Protein AF-A0A2P4UH08-F1 (afdb_monomer_lite)

Structure (mmCIF, N/CA/C/O backbone):
data_AF-A0A2P4UH08-F1
#
_entry.id   AF-A0A2P4UH08-F1
#
loop_
_atom_site.group_PDB
_atom_site.id
_atom_site.type_symbol
_atom_site.label_atom_id
_atom_site.label_alt_id
_atom_site.label_comp_id
_atom_site.label_asym_id
_atom_site.label_entity_id
_atom_site.label_seq_id
_atom_site.pdbx_PDB_ins_code
_atom_site.Cartn_x
_atom_site.Cartn_y
_atom_site.Cartn_z
_atom_site.occupancy
_atom_site.B_iso_or_equiv
_atom_site.auth_seq_id
_atom_site.auth_comp_id
_atom_site.auth_asym_id
_atom_site.auth_atom_id
_atom_site.pdbx_PDB_model_num
ATOM 1 N N . MET A 1 1 ? -13.264 9.484 7.307 1.00 63.06 1 MET A N 1
ATOM 2 C CA . MET A 1 1 ? -13.044 8.089 6.878 1.00 63.06 1 MET A CA 1
ATOM 3 C C . MET A 1 1 ? -13.968 7.886 5.705 1.00 63.06 1 MET A C 1
ATOM 5 O O . MET A 1 1 ? -15.177 7.893 5.893 1.00 63.06 1 MET A O 1
ATOM 9 N N . ASP A 1 2 ? -13.394 7.800 4.514 1.00 73.25 2 ASP A N 1
ATOM 10 C CA . ASP A 1 2 ? -14.102 7.787 3.237 1.00 73.25 2 ASP A CA 1
ATOM 11 C C . ASP A 1 2 ? -13.989 6.378 2.656 1.00 73.25 2 ASP A C 1
ATOM 13 O O . ASP A 1 2 ? -13.183 6.103 1.767 1.00 73.25 2 ASP A O 1
ATOM 17 N N . LEU A 1 3 ? -14.763 5.456 3.237 1.00 74.00 3 LEU A N 1
ATOM 18 C CA . LEU A 1 3 ? -14.737 4.029 2.891 1.00 74.00 3 LEU A CA 1
ATOM 19 C C . LEU A 1 3 ? -15.170 3.768 1.442 1.00 74.00 3 LEU A C 1
ATOM 21 O O . LEU A 1 3 ? -14.707 2.809 0.840 1.00 74.00 3 LEU A O 1
ATOM 25 N N . ASP A 1 4 ? -15.968 4.662 0.858 1.00 78.44 4 ASP A N 1
ATOM 26 C CA . ASP A 1 4 ? -16.377 4.625 -0.552 1.00 78.44 4 ASP A CA 1
ATOM 27 C C . ASP A 1 4 ? -15.184 4.715 -1.527 1.00 78.44 4 ASP A C 1
ATOM 29 O O . ASP A 1 4 ? -15.204 4.157 -2.620 1.00 78.44 4 ASP A O 1
ATOM 33 N N . ARG A 1 5 ? -14.078 5.349 -1.108 1.00 75.62 5 ARG A N 1
ATOM 34 C CA . ARG A 1 5 ? -12.850 5.472 -1.916 1.00 75.62 5 ARG A CA 1
ATOM 35 C C . ARG A 1 5 ? -11.867 4.319 -1.70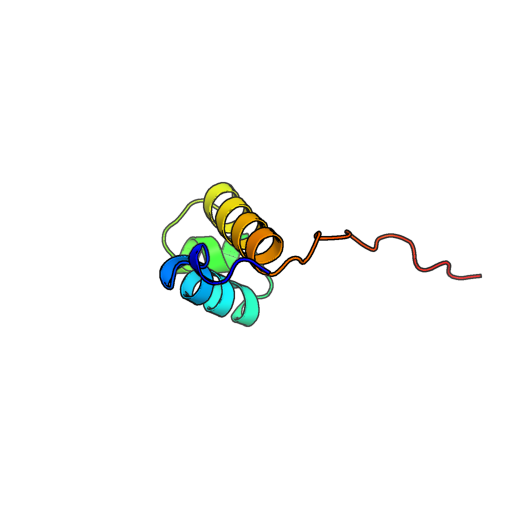9 1.00 75.62 5 ARG A C 1
ATOM 37 O O . ARG A 1 5 ? -10.821 4.286 -2.366 1.00 75.62 5 ARG A O 1
ATOM 44 N N . VAL A 1 6 ? -12.165 3.387 -0.802 1.00 83.31 6 VAL A N 1
ATOM 45 C CA . VAL A 1 6 ? -11.325 2.214 -0.547 1.00 83.31 6 VAL A CA 1
ATOM 46 C C . VAL A 1 6 ? -11.603 1.158 -1.615 1.00 83.31 6 VAL A C 1
ATOM 48 O O . VAL A 1 6 ? -12.631 0.493 -1.608 1.00 83.31 6 VAL A O 1
ATOM 51 N N . SER A 1 7 ? -10.654 0.981 -2.532 1.00 85.75 7 SER A N 1
ATOM 52 C CA . SER A 1 7 ? -10.718 -0.093 -3.527 1.00 85.75 7 SER A CA 1
ATOM 53 C C . SER A 1 7 ? -10.307 -1.438 -2.921 1.00 85.75 7 SER A C 1
ATOM 55 O O . SER A 1 7 ? -9.313 -1.521 -2.193 1.00 85.75 7 SER A O 1
ATOM 57 N N . THR A 1 8 ? -11.012 -2.513 -3.286 1.00 88.88 8 THR A N 1
ATOM 58 C CA . THR A 1 8 ? -10.658 -3.899 -2.934 1.00 88.88 8 THR A CA 1
ATOM 59 C C . THR A 1 8 ? -9.241 -4.263 -3.386 1.00 88.88 8 THR A C 1
ATOM 61 O O . THR A 1 8 ? -8.523 -4.945 -2.663 1.00 88.88 8 THR A O 1
ATOM 64 N N . ASP A 1 9 ? -8.797 -3.747 -4.533 1.00 90.88 9 ASP A N 1
ATOM 65 C CA . ASP A 1 9 ? -7.425 -3.925 -5.026 1.00 90.88 9 ASP A CA 1
ATOM 66 C C . ASP A 1 9 ? -6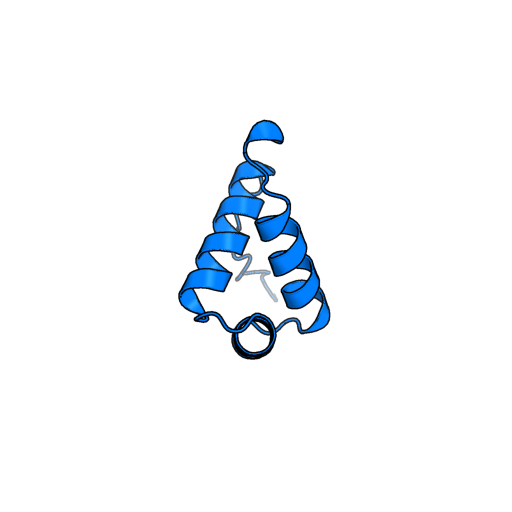.386 -3.256 -4.104 1.00 90.88 9 ASP A C 1
ATOM 68 O O . ASP A 1 9 ? -5.316 -3.813 -3.865 1.00 90.88 9 ASP A O 1
ATOM 72 N N . ALA A 1 10 ? -6.707 -2.096 -3.521 1.00 90.00 10 ALA A N 1
ATOM 73 C CA . ALA A 1 10 ? -5.816 -1.429 -2.574 1.00 90.00 10 ALA A CA 1
ATOM 74 C C . ALA A 1 10 ? -5.716 -2.205 -1.251 1.00 90.00 10 ALA A C 1
ATOM 76 O O . ALA A 1 10 ? -4.628 -2.304 -0.683 1.00 90.00 10 ALA A O 1
ATOM 77 N N . LEU A 1 11 ? -6.828 -2.786 -0.787 1.00 92.88 11 LEU A N 1
ATOM 78 C CA . LEU A 1 11 ? -6.852 -3.672 0.380 1.00 92.88 11 LEU A CA 1
ATOM 79 C C . LEU A 1 11 ? -6.063 -4.965 0.133 1.00 92.88 11 LEU A C 1
ATOM 81 O O . LEU A 1 11 ? -5.263 -5.351 0.982 1.00 92.88 11 LEU A O 1
ATOM 85 N N . ALA A 1 12 ? -6.227 -5.595 -1.032 1.00 93.62 12 ALA A N 1
ATOM 86 C CA . ALA A 1 12 ? -5.476 -6.793 -1.404 1.00 93.62 12 ALA A CA 1
ATOM 87 C C . ALA A 1 12 ? -3.967 -6.508 -1.505 1.00 93.62 12 ALA A C 1
ATOM 89 O O . ALA A 1 12 ? -3.154 -7.237 -0.939 1.00 93.62 12 ALA A O 1
ATOM 90 N N . ALA A 1 13 ? -3.584 -5.397 -2.141 1.00 93.62 13 ALA A N 1
ATOM 91 C CA . ALA A 1 13 ? -2.188 -4.973 -2.213 1.00 93.62 13 ALA A CA 1
ATOM 92 C C . ALA A 1 13 ? -1.592 -4.681 -0.822 1.00 93.62 13 ALA A C 1
ATOM 94 O O . ALA A 1 13 ? -0.422 -4.973 -0.567 1.00 93.62 13 ALA A O 1
ATOM 95 N N . PHE A 1 14 ? -2.393 -4.123 0.091 1.00 95.25 14 PHE A N 1
ATOM 96 C CA . PHE A 1 14 ? -1.984 -3.908 1.476 1.00 95.25 14 PHE A CA 1
ATOM 97 C C . PHE A 1 14 ? -1.826 -5.217 2.257 1.00 95.25 14 PHE A C 1
ATOM 99 O O . PHE A 1 14 ? -0.873 -5.322 3.022 1.00 95.25 14 PHE A O 1
ATOM 106 N N . ALA A 1 15 ? -2.697 -6.209 2.054 1.00 95.75 15 ALA A N 1
ATOM 107 C CA . ALA A 1 15 ? -2.574 -7.518 2.697 1.00 95.75 15 ALA A CA 1
ATOM 108 C C . ALA A 1 15 ? -1.235 -8.188 2.345 1.00 95.75 15 ALA A C 1
ATOM 110 O O . ALA A 1 15 ? -0.477 -8.544 3.245 1.00 95.75 15 ALA A O 1
ATOM 111 N N . VAL A 1 16 ? -0.874 -8.213 1.058 1.00 96.25 16 VAL A N 1
ATOM 112 C CA . VAL A 1 16 ? 0.430 -8.732 0.609 1.00 96.25 16 VAL A CA 1
ATOM 113 C C . VAL A 1 16 ? 1.584 -7.915 1.206 1.00 96.25 16 VAL A C 1
ATOM 115 O O . VAL A 1 16 ? 2.556 -8.466 1.720 1.00 96.25 16 VAL A O 1
ATOM 118 N N . PHE A 1 17 ? 1.484 -6.580 1.229 1.00 95.75 17 PHE A N 1
ATOM 119 C CA . PHE A 1 17 ? 2.480 -5.752 1.920 1.00 95.75 17 PHE A CA 1
ATOM 120 C C . PHE A 1 17 ? 2.616 -6.094 3.413 1.00 95.75 17 PHE A C 1
ATOM 122 O O . PHE A 1 17 ? 3.741 -6.152 3.915 1.00 95.75 17 PHE A O 1
ATOM 129 N N . ALA A 1 18 ? 1.507 -6.318 4.117 1.00 95.19 18 ALA A N 1
ATOM 130 C CA . ALA A 1 18 ? 1.494 -6.624 5.543 1.00 95.19 18 ALA A CA 1
ATOM 131 C C . ALA A 1 18 ? 2.148 -7.980 5.855 1.00 95.19 18 ALA A C 1
ATOM 133 O O . ALA A 1 18 ? 2.832 -8.093 6.874 1.00 95.19 18 ALA A O 1
ATOM 134 N N . GLU A 1 19 ? 2.009 -8.966 4.967 1.00 95.75 19 GLU A N 1
ATOM 135 C CA . GLU A 1 19 ? 2.677 -10.270 5.075 1.00 95.75 19 GLU A CA 1
ATOM 136 C C . GLU A 1 19 ? 4.199 -10.144 4.928 1.00 95.75 19 GLU A C 1
ATOM 138 O O . GLU A 1 19 ? 4.961 -10.642 5.763 1.00 95.75 19 GLU A O 1
ATOM 143 N N . HIS A 1 20 ? 4.664 -9.407 3.915 1.00 93.50 20 HIS A N 1
ATOM 144 C CA . HIS A 1 20 ? 6.100 -9.249 3.652 1.00 93.50 20 HIS A CA 1
ATOM 145 C C . HIS A 1 20 ? 6.794 -8.234 4.562 1.00 93.50 20 HIS A C 1
ATOM 147 O O . HIS A 1 20 ? 8.004 -8.329 4.785 1.00 93.50 20 HIS A O 1
ATOM 153 N N . ARG A 1 21 ? 6.070 -7.208 5.028 1.00 93.94 21 ARG A N 1
ATOM 154 C CA . ARG A 1 21 ? 6.601 -6.003 5.706 1.00 93.94 21 ARG A CA 1
ATOM 155 C C . ARG A 1 21 ? 7.749 -5.321 4.946 1.00 93.94 21 ARG A C 1
ATOM 157 O O . ARG A 1 21 ? 8.571 -4.615 5.527 1.00 93.94 21 ARG A O 1
ATOM 164 N N . ASN A 1 22 ? 7.814 -5.529 3.633 1.00 93.56 22 ASN A N 1
ATOM 165 C CA . ASN A 1 22 ? 8.850 -5.009 2.753 1.00 93.56 22 ASN A CA 1
ATOM 166 C C . ASN A 1 22 ? 8.226 -4.632 1.407 1.00 93.56 22 ASN A C 1
ATOM 168 O O . ASN A 1 22 ? 7.722 -5.488 0.681 1.00 93.56 22 ASN A O 1
ATOM 172 N N . PHE A 1 23 ? 8.290 -3.344 1.066 1.00 91.25 23 PHE A N 1
ATOM 173 C CA . PHE A 1 23 ? 7.693 -2.812 -0.158 1.00 91.25 23 PHE A CA 1
ATOM 174 C C . PHE A 1 23 ? 8.268 -3.427 -1.437 1.00 91.25 23 PHE A C 1
ATOM 176 O O . PHE A 1 23 ? 7.528 -3.616 -2.395 1.00 91.25 23 PHE A O 1
ATOM 183 N N . THR A 1 24 ? 9.558 -3.755 -1.468 1.00 95.56 24 THR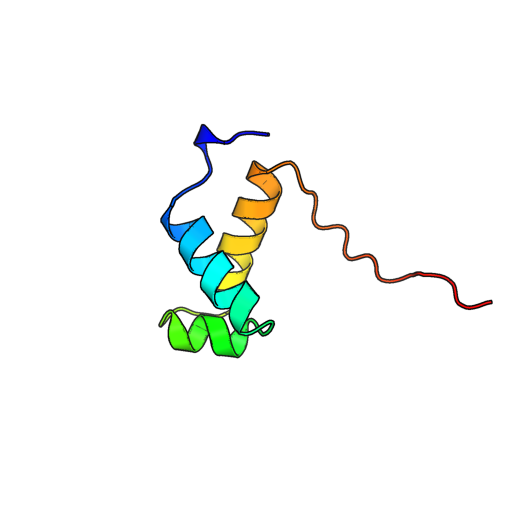 A N 1
ATOM 184 C CA . THR A 1 24 ? 10.192 -4.357 -2.646 1.00 95.56 24 THR A CA 1
ATOM 185 C C . THR A 1 24 ? 9.714 -5.790 -2.853 1.00 95.56 24 THR A C 1
ATOM 187 O O . THR A 1 24 ? 9.376 -6.158 -3.974 1.00 95.56 24 THR A O 1
ATOM 190 N N . ARG A 1 25 ? 9.632 -6.592 -1.780 1.00 95.19 25 ARG A N 1
ATOM 191 C CA . ARG A 1 25 ? 9.147 -7.981 -1.876 1.00 95.19 25 ARG A CA 1
ATOM 192 C C . ARG A 1 25 ? 7.668 -8.067 -2.220 1.00 95.19 25 ARG A C 1
ATOM 194 O O . ARG A 1 25 ? 7.309 -8.795 -3.135 1.00 95.19 25 ARG A O 1
ATOM 201 N N . ALA A 1 26 ? 6.841 -7.259 -1.568 1.00 96.75 26 ALA A N 1
ATOM 202 C CA . ALA A 1 26 ? 5.416 -7.210 -1.867 1.00 96.75 26 ALA A CA 1
ATOM 203 C C . ALA A 1 26 ? 5.136 -6.707 -3.293 1.00 96.75 26 ALA A C 1
ATOM 205 O O . ALA A 1 26 ? 4.265 -7.234 -3.974 1.00 96.75 26 ALA A O 1
ATOM 206 N N . ALA A 1 27 ? 5.890 -5.714 -3.778 1.00 96.50 27 ALA A N 1
ATOM 207 C CA . ALA A 1 27 ? 5.736 -5.225 -5.146 1.00 96.50 27 ALA A CA 1
ATOM 208 C C . ALA A 1 27 ? 6.138 -6.283 -6.186 1.00 96.50 27 ALA A C 1
ATOM 210 O O . ALA A 1 27 ? 5.449 -6.427 -7.193 1.00 96.50 27 ALA A O 1
ATOM 211 N N . ALA A 1 28 ? 7.203 -7.049 -5.917 1.00 96.75 28 ALA A N 1
ATOM 212 C CA . ALA A 1 28 ? 7.613 -8.164 -6.766 1.00 96.75 28 ALA A CA 1
ATOM 213 C C . ALA A 1 28 ? 6.538 -9.261 -6.833 1.00 96.75 28 ALA A C 1
ATOM 215 O O . ALA A 1 28 ? 6.223 -9.726 -7.924 1.00 96.75 28 ALA A O 1
ATOM 216 N N . GLU A 1 29 ? 5.931 -9.625 -5.700 1.00 96.44 29 GLU A N 1
ATOM 217 C CA . GLU A 1 29 ? 4.847 -10.617 -5.662 1.00 96.44 29 GLU A CA 1
ATOM 218 C C . GLU A 1 29 ? 3.591 -10.140 -6.401 1.00 96.44 29 GLU A C 1
ATOM 220 O O . GLU A 1 29 ? 3.001 -10.876 -7.188 1.00 96.44 29 GLU A O 1
ATOM 225 N N . LEU A 1 30 ? 3.235 -8.867 -6.230 1.00 94.94 30 LEU A N 1
ATOM 226 C CA . LEU A 1 30 ? 2.115 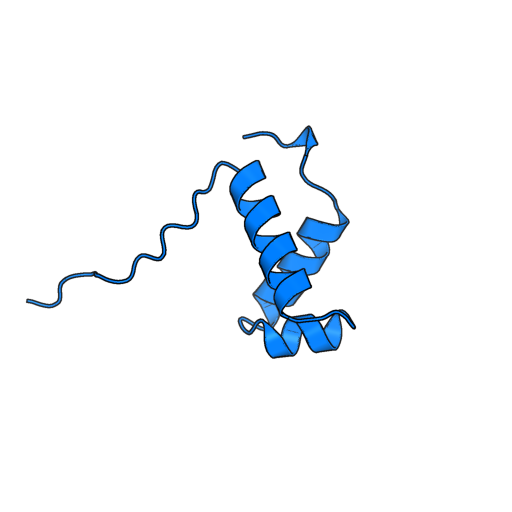-8.235 -6.928 1.00 94.94 30 LEU A CA 1
ATOM 227 C C . LEU A 1 30 ? 2.416 -7.913 -8.401 1.00 94.94 30 LEU A C 1
ATOM 229 O O . LEU A 1 30 ? 1.545 -7.384 -9.090 1.00 94.94 30 LEU A O 1
ATOM 233 N N . SER A 1 31 ? 3.630 -8.193 -8.891 1.00 96.69 31 SER A N 1
ATOM 234 C CA . SER A 1 31 ? 4.079 -7.856 -10.250 1.00 96.69 31 SER A CA 1
ATOM 235 C C . SER A 1 31 ? 3.886 -6.371 -10.611 1.00 96.69 31 SER A C 1
ATOM 237 O O . SER A 1 31 ? 3.546 -6.024 -11.742 1.00 96.69 31 SER A O 1
ATOM 239 N N . ILE A 1 32 ? 4.110 -5.471 -9.649 1.00 96.25 32 ILE A N 1
ATOM 240 C CA . ILE A 1 32 ? 4.038 -4.013 -9.833 1.00 96.25 32 ILE A CA 1
ATOM 241 C C . ILE A 1 32 ? 5.336 -3.336 -9.397 1.00 96.25 32 ILE A C 1
ATOM 243 O O . ILE A 1 32 ? 6.186 -3.912 -8.726 1.00 96.25 32 ILE A O 1
ATOM 247 N N . SER A 1 33 ? 5.491 -2.060 -9.749 1.00 97.38 33 SER A N 1
ATOM 248 C CA . SER A 1 33 ? 6.618 -1.269 -9.256 1.00 97.38 33 SER A CA 1
ATOM 249 C C . SER A 1 33 ? 6.438 -0.887 -7.780 1.00 97.38 33 SER A C 1
ATOM 251 O O . SER A 1 33 ? 5.331 -0.594 -7.318 1.00 97.38 33 SER A O 1
ATOM 253 N N . GLN A 1 34 ? 7.548 -0.818 -7.040 1.00 95.94 34 GLN A N 1
ATOM 254 C CA . GLN A 1 34 ? 7.554 -0.389 -5.638 1.00 95.94 34 GLN A CA 1
ATOM 255 C C . GLN A 1 34 ? 6.911 1.001 -5.412 1.00 95.94 34 GLN A C 1
ATOM 257 O O . GLN A 1 34 ? 6.106 1.121 -4.483 1.00 95.94 34 GLN A O 1
ATOM 262 N N . PRO A 1 35 ? 7.146 2.027 -6.257 1.00 96.31 35 PRO A N 1
ATOM 263 C CA . PRO A 1 35 ? 6.456 3.313 -6.141 1.00 96.31 35 PRO A CA 1
ATOM 264 C C . PRO A 1 35 ? 4.936 3.205 -6.315 1.00 96.31 35 PRO A C 1
ATOM 266 O O . PRO A 1 35 ? 4.186 3.911 -5.641 1.00 96.31 35 PRO A O 1
ATOM 269 N N . SER A 1 36 ? 4.466 2.297 -7.180 1.00 94.69 36 SER A N 1
ATOM 270 C CA . SER A 1 36 ? 3.029 2.064 -7.375 1.00 94.69 36 SER A CA 1
ATOM 271 C C . SER A 1 36 ? 2.394 1.437 -6.140 1.00 94.69 36 SER A C 1
ATOM 273 O O . SER A 1 36 ? 1.333 1.891 -5.708 1.00 94.69 36 SER A O 1
ATOM 275 N N . LEU A 1 37 ? 3.063 0.450 -5.531 1.00 94.94 37 LEU A N 1
ATOM 276 C CA . LEU A 1 37 ? 2.603 -0.142 -4.275 1.00 94.94 37 LEU A CA 1
ATOM 277 C C . LEU A 1 37 ? 2.566 0.901 -3.151 1.00 94.94 37 LEU A C 1
ATOM 279 O O . LEU A 1 37 ? 1.555 1.032 -2.465 1.00 94.94 37 LEU A O 1
ATOM 283 N N . HIS A 1 38 ? 3.630 1.693 -3.004 1.00 94.25 38 HIS A N 1
ATOM 284 C CA . HIS A 1 38 ? 3.689 2.759 -2.006 1.00 94.25 38 HIS A CA 1
ATOM 285 C C . HIS A 1 38 ? 2.548 3.774 -2.181 1.00 94.25 38 HIS A C 1
ATOM 287 O O . HIS A 1 38 ? 1.859 4.107 -1.217 1.00 94.25 38 HIS A O 1
ATOM 293 N N . ALA A 1 39 ? 2.282 4.219 -3.413 1.00 94.00 39 ALA A N 1
ATOM 294 C CA . ALA A 1 39 ? 1.179 5.133 -3.698 1.00 94.00 39 ALA A CA 1
ATOM 295 C C . ALA A 1 39 ? -0.201 4.515 -3.404 1.00 94.00 39 ALA A C 1
ATOM 297 O O . ALA A 1 39 ? -1.081 5.216 -2.899 1.00 94.00 39 ALA A O 1
ATOM 298 N N . LYS A 1 40 ? -0.407 3.220 -3.693 1.00 93.06 40 LYS A N 1
ATOM 299 C CA . LYS A 1 40 ? -1.650 2.507 -3.343 1.00 93.06 40 LYS A CA 1
ATOM 300 C C . LYS A 1 40 ? -1.862 2.470 -1.828 1.00 93.06 40 LYS A C 1
ATOM 302 O O . LYS A 1 40 ? -2.926 2.876 -1.363 1.00 93.06 40 LYS A O 1
ATOM 307 N N . VAL A 1 41 ? -0.845 2.071 -1.062 1.00 92.31 41 VAL A N 1
ATOM 308 C CA . VAL A 1 41 ? -0.919 1.999 0.408 1.00 92.31 41 VAL A CA 1
ATOM 309 C C . VAL A 1 41 ? -1.125 3.387 1.027 1.00 92.31 41 VAL A C 1
ATOM 311 O O . VAL A 1 41 ? -1.955 3.544 1.920 1.00 92.31 41 VAL A O 1
ATOM 314 N N . ALA A 1 42 ? -0.452 4.421 0.514 1.00 91.00 42 ALA A N 1
ATOM 315 C CA . ALA A 1 42 ? -0.629 5.795 0.988 1.00 91.00 42 ALA A CA 1
ATOM 316 C C . ALA A 1 42 ? -2.056 6.324 0.747 1.00 91.00 42 ALA A C 1
ATOM 318 O O . ALA A 1 42 ? -2.643 6.957 1.626 1.00 91.00 42 ALA A O 1
ATOM 319 N N . ARG A 1 43 ? -2.645 6.038 -0.423 1.00 90.38 43 ARG A N 1
ATOM 320 C CA . ARG A 1 43 ? -4.042 6.401 -0.727 1.00 90.38 43 ARG A CA 1
ATOM 321 C C . ARG A 1 43 ? -5.039 5.632 0.137 1.00 90.38 43 ARG A C 1
ATOM 323 O O . ARG A 1 43 ? -6.032 6.219 0.569 1.00 90.38 43 ARG A O 1
ATOM 330 N N . LEU A 1 44 ? -4.771 4.353 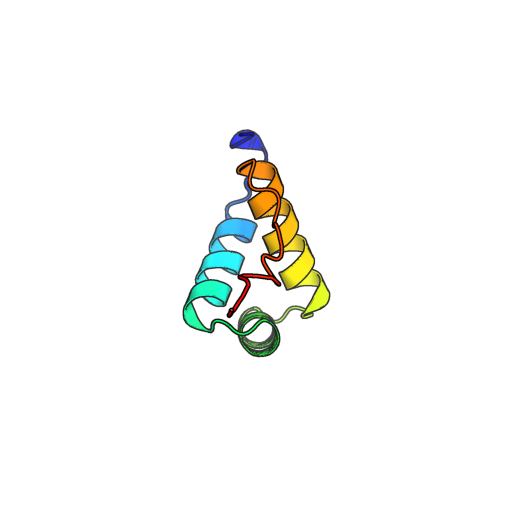0.407 1.00 91.31 44 LEU A N 1
ATOM 331 C CA . LEU A 1 44 ? -5.573 3.545 1.325 1.00 91.31 44 LEU A CA 1
ATOM 332 C C . LEU A 1 44 ? -5.562 4.159 2.730 1.00 91.31 44 LEU A C 1
ATOM 334 O O . LEU A 1 44 ? -6.626 4.427 3.281 1.00 91.31 44 LEU A O 1
ATOM 338 N N . ALA A 1 45 ? -4.380 4.463 3.271 1.00 89.38 45 ALA A N 1
ATOM 339 C CA . ALA A 1 45 ? -4.239 5.108 4.575 1.00 89.38 45 ALA A CA 1
ATOM 340 C C . ALA A 1 45 ? -4.997 6.446 4.634 1.00 89.38 45 ALA A C 1
ATOM 342 O O . ALA A 1 45 ? -5.785 6.667 5.554 1.00 89.38 45 ALA A O 1
ATOM 343 N N . ALA A 1 46 ? -4.849 7.291 3.609 1.00 89.19 46 ALA A N 1
ATOM 344 C CA . ALA A 1 46 ? -5.573 8.556 3.517 1.00 89.19 46 ALA A CA 1
ATOM 345 C C . ALA A 1 46 ? -7.103 8.369 3.516 1.00 89.19 46 ALA A C 1
ATOM 347 O O . ALA A 1 46 ? -7.804 9.094 4.218 1.00 89.19 46 ALA A O 1
ATOM 348 N N . SER A 1 47 ? -7.618 7.370 2.790 1.00 88.50 47 SER A N 1
ATOM 349 C CA . SER A 1 47 ? -9.060 7.057 2.735 1.00 88.50 47 SER A CA 1
ATOM 350 C C . SER A 1 47 ? -9.584 6.546 4.082 1.00 88.50 47 SER A C 1
ATOM 352 O O . SER A 1 47 ? -10.684 6.895 4.515 1.00 88.50 47 SER A O 1
ATOM 354 N N . LEU A 1 48 ? -8.750 5.811 4.820 1.00 88.88 48 LEU A N 1
ATOM 355 C CA . LEU A 1 48 ? -9.008 5.404 6.203 1.00 88.88 48 LEU A CA 1
ATOM 356 C C . LEU A 1 48 ? -8.839 6.557 7.212 1.00 88.88 48 LEU A C 1
ATOM 358 O O . LEU A 1 48 ? -8.956 6.344 8.414 1.00 88.88 48 LEU A O 1
ATOM 362 N N . GLY A 1 49 ? -8.571 7.789 6.769 1.00 83.81 49 GLY A N 1
ATOM 363 C CA . GLY A 1 49 ? -8.335 8.931 7.659 1.00 83.81 49 GLY A CA 1
ATOM 364 C C . GLY A 1 49 ? -7.029 8.833 8.457 1.00 83.81 49 GLY A C 1
ATOM 365 O O . GLY A 1 49 ? -6.790 9.645 9.351 1.00 83.81 49 GLY A O 1
ATOM 366 N N . LEU A 1 50 ? -6.168 7.869 8.128 1.00 81.38 50 LEU A N 1
ATOM 367 C CA . LEU A 1 50 ? -4.842 7.721 8.703 1.00 81.38 50 LEU A CA 1
ATOM 368 C C . LEU A 1 50 ? -3.890 8.620 7.913 1.00 81.38 50 LEU A C 1
ATOM 370 O O . LEU A 1 50 ? -3.450 8.292 6.811 1.00 81.38 50 LEU A O 1
ATOM 374 N N . ARG A 1 51 ? -3.524 9.770 8.486 1.00 63.75 51 ARG A N 1
ATOM 375 C CA . ARG A 1 51 ? -2.275 10.416 8.072 1.00 63.75 51 ARG A CA 1
ATOM 376 C C . ARG A 1 51 ? -1.149 9.482 8.497 1.00 63.75 51 ARG A C 1
ATOM 378 O O . ARG A 1 51 ? -0.983 9.261 9.694 1.00 63.75 51 ARG A O 1
ATOM 385 N N . CYS A 1 52 ? -0.386 8.944 7.544 1.00 54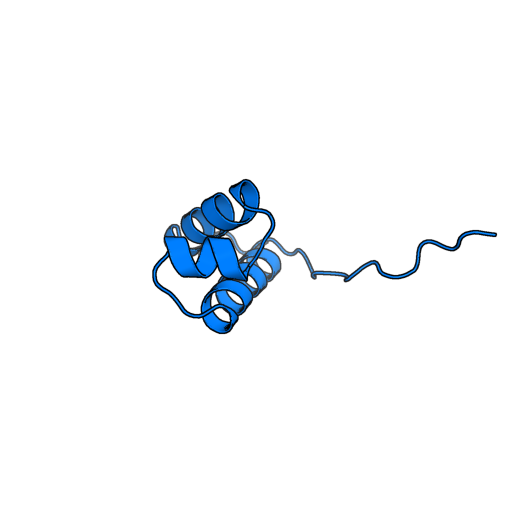.97 52 CYS A N 1
ATOM 386 C CA . CYS A 1 52 ? 0.890 8.292 7.829 1.00 54.97 52 CYS A CA 1
ATOM 387 C C . CYS A 1 52 ? 1.817 9.316 8.496 1.00 54.97 52 CYS A C 1
ATOM 389 O O . CYS A 1 52 ? 2.582 10.014 7.836 1.00 54.97 52 CYS A O 1
ATOM 391 N N . THR A 1 53 ? 1.725 9.444 9.815 1.00 47.59 53 THR A N 1
ATOM 392 C CA . THR A 1 53 ? 2.780 10.055 10.608 1.00 47.59 53 THR A CA 1
ATOM 393 C C . THR A 1 53 ? 3.899 9.020 10.594 1.00 47.59 53 THR A C 1
ATOM 395 O O . THR A 1 53 ? 3.797 7.937 11.168 1.00 47.59 53 THR A O 1
ATOM 398 N N . SER A 1 54 ? 4.943 9.299 9.816 1.00 45.88 54 SER A N 1
ATOM 399 C CA . SER A 1 54 ? 6.245 8.691 10.048 1.00 45.88 54 SER A CA 1
ATOM 400 C C . SER A 1 54 ? 6.671 9.139 11.445 1.00 45.88 54 SER A C 1
ATOM 402 O O . SER A 1 54 ? 7.286 10.191 11.605 1.00 45.88 54 SER A O 1
ATOM 404 N N . GLY A 1 55 ? 6.291 8.372 12.464 1.00 50.84 55 GLY A N 1
ATOM 405 C CA . GLY A 1 55 ? 6.753 8.532 13.835 1.00 50.84 55 GLY A CA 1
ATOM 406 C C . GLY A 1 55 ? 8.212 8.105 13.966 1.00 50.84 55 GLY A C 1
ATOM 407 O O . GLY A 1 55 ? 8.518 7.161 14.684 1.00 50.84 55 GLY A O 1
ATOM 408 N N . ALA A 1 56 ? 9.114 8.787 13.264 1.00 53.25 56 ALA A N 1
ATOM 409 C CA . ALA A 1 56 ? 10.511 8.854 13.654 1.00 53.25 56 ALA A CA 1
ATOM 410 C C . ALA A 1 56 ? 10.610 9.928 14.748 1.00 53.25 56 ALA A C 1
ATOM 412 O O . ALA A 1 56 ? 10.332 11.096 14.487 1.00 53.25 56 ALA A O 1
ATOM 413 N N . GLY A 1 57 ? 10.963 9.537 15.976 1.00 48.66 57 GLY A N 1
ATOM 414 C CA . GLY A 1 57 ? 11.243 10.495 17.056 1.00 48.66 57 GLY A CA 1
ATOM 415 C C . GLY A 1 57 ? 10.623 10.186 18.419 1.00 48.66 57 GLY A C 1
ATOM 416 O O . GLY A 1 57 ? 10.249 11.105 19.146 1.00 48.66 57 GLY A O 1
ATOM 417 N N . GLY A 1 58 ? 10.530 8.912 18.803 1.00 43.91 58 GLY A N 1
ATOM 418 C CA . GLY A 1 58 ? 10.436 8.551 20.216 1.00 43.91 58 GLY A CA 1
ATOM 419 C C . GLY A 1 58 ? 11.774 8.835 20.895 1.00 43.91 58 GLY A C 1
ATOM 420 O O . GLY A 1 58 ? 12.693 8.029 20.802 1.00 43.91 58 GLY A O 1
ATOM 421 N N . ARG A 1 59 ? 11.876 10.012 21.521 1.00 54.22 59 ARG A N 1
ATOM 422 C CA . ARG A 1 59 ? 12.934 10.424 22.453 1.00 54.22 59 ARG A CA 1
ATOM 423 C C . ARG A 1 59 ? 13.383 9.254 23.330 1.00 54.22 59 ARG A C 1
ATOM 425 O O . ARG A 1 59 ? 12.619 8.783 24.168 1.00 54.22 59 ARG A O 1
ATOM 432 N N . SER A 1 60 ? 14.634 8.842 23.163 1.00 50.91 60 SER A N 1
ATOM 433 C CA . SER A 1 60 ? 15.347 8.059 24.162 1.00 50.91 60 SER A CA 1
ATOM 434 C C . SER A 1 60 ? 16.292 9.006 24.899 1.00 50.91 60 SER A C 1
ATOM 436 O O . SER A 1 60 ? 17.360 9.310 24.379 1.00 50.91 60 SER A O 1
ATOM 438 N N . ARG A 1 61 ? 15.844 9.399 26.100 1.00 48.91 61 ARG A N 1
ATOM 439 C CA . ARG A 1 61 ? 16.529 10.145 27.174 1.00 48.91 61 ARG A CA 1
ATOM 440 C C . ARG A 1 61 ? 16.805 11.630 26.954 1.00 48.91 61 ARG A C 1
ATOM 442 O O . ARG A 1 61 ? 17.358 12.010 25.906 1.00 48.91 61 ARG A O 1
#

Foldseek 3Di:
DQVVQADPVLVVLVVLCVVVVDLVVSCVVVVHDSVVSVVSPCSNCVNVVHDPPPPPDPDDD

InterPro domains:
  IPR000847 LysR, HTH, N-terminal domain [PF00126] (9-51)
  IPR000847 LysR, HTH, N-terminal domain [PS50931] (1-44)
  IPR036388 Winged helix-like DNA-binding domain superfamily [G3DSA:1.10.10.10] (1-60)
  IPR036390 Winged helix DNA-binding domain superfamily [SSF46785] (4-51)

Radius of gyration: 13.11 Å; chains: 1; bounding box: 33×21×37 Å

pLDDT: mean 83.67, std 16.72, range [43.91, 97.38]

Sequence (61 aa):
MDLDRVSTDALAAFAVFAEHRNFTRAAAELSISQPSLHAKVARLAASLGLRCTSGAGGRSR

Secondary structure (DSSP, 8-state):
--GGG--HHHHHHHHHHHHH--HHHHHHHTTS-HHHHHHHHHHHHHHTT------------

Organism: NCBI:txid1926885